Protein AF-A0A952LYL7-F1 (afdb_monomer_lite)

Secondary structure (DSSP, 8-state):
-----GGGS--PPPPHHHHHHHH-GGGGHHHHHHHHHHHHHTT--GGGSHHHHHHHHHIIIIIIIHHHHHHHHHHHHHHHHHH-TTSTTTTTSS-TTHHHHHHHHHHHHHHHHHHHH---

Radius of gyration: 17.25 Å; chains: 1; bounding box: 36×22×53 Å

pLDDT: mean 92.69, std 10.48, range [43.19, 98.5]

Sequence (120 aa):
MDVRPAFLDKPSLPAPSAVLELFKPITWFPPMWAFACGVVSSGIAPWQHILTIFLGVLLTGPLVCATSQAVNDWFDRHVDAINEPHRPIPSGRVPGRWGLWIGISWSALSLLLAWYLGPV

Foldseek 3Di:
DPPDQLQADDDDDFDPVLLVLLLPQVQQVVQLVVLVVVVVVVPDDCVVCVVLNVLSSCLRGVQPSSLVSLVVCVVCLVVCCVVPCVRCNRVNSCHDCNSVVCSVVSNVVSVVSVVVSPDD

Structure (mmCIF, N/CA/C/O backbone):
data_AF-A0A952LYL7-F1
#
_entry.id   AF-A0A952LYL7-F1
#
loop_
_atom_site.group_PDB
_atom_site.id
_atom_site.type_symbol
_atom_site.label_atom_id
_atom_site.label_alt_id
_atom_site.label_comp_id
_atom_site.label_asym_id
_atom_site.label_entity_id
_atom_site.label_seq_id
_atom_site.pdbx_PDB_ins_code
_atom_site.Cartn_x
_atom_site.Cartn_y
_atom_site.Cartn_z
_atom_site.occupancy
_atom_site.B_iso_or_equiv
_atom_site.auth_seq_id
_atom_site.auth_comp_id
_atom_site.auth_asym_id
_atom_site.auth_atom_id
_atom_site.pdbx_PDB_model_num
ATOM 1 N N . MET A 1 1 ? -19.918 -8.524 30.177 1.00 43.19 1 MET A N 1
ATOM 2 C CA . MET A 1 1 ? -19.667 -7.130 29.761 1.00 43.19 1 MET A CA 1
ATOM 3 C C . MET A 1 1 ? -19.549 -7.1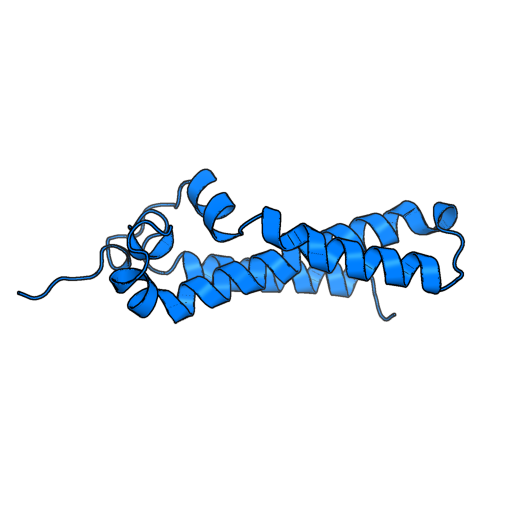55 28.253 1.00 43.19 1 MET A C 1
ATOM 5 O O . MET A 1 1 ? -18.666 -7.834 27.752 1.00 43.19 1 MET A O 1
ATOM 9 N N . ASP A 1 2 ? -20.499 -6.553 27.548 1.00 51.03 2 ASP A N 1
ATOM 10 C CA . ASP A 1 2 ? -20.548 -6.568 26.084 1.00 51.03 2 ASP A CA 1
ATOM 11 C C . ASP A 1 2 ? -19.573 -5.501 25.562 1.00 51.03 2 ASP A C 1
ATOM 13 O O . ASP A 1 2 ? -19.927 -4.331 25.414 1.00 51.03 2 ASP A O 1
ATOM 17 N N . VAL A 1 3 ? -18.291 -5.865 25.435 1.00 62.25 3 VAL A N 1
ATOM 18 C CA . VAL A 1 3 ? -17.256 -4.961 24.916 1.00 62.25 3 VAL A CA 1
ATOM 19 C C . VAL A 1 3 ? -17.489 -4.834 23.417 1.00 62.25 3 VAL A C 1
ATOM 21 O O . VAL A 1 3 ? -17.011 -5.647 22.628 1.00 62.25 3 VAL A O 1
ATOM 24 N N . ARG A 1 4 ? -18.263 -3.825 23.013 1.00 67.62 4 ARG A N 1
ATOM 25 C CA . ARG A 1 4 ? -18.354 -3.454 21.601 1.00 67.62 4 ARG A CA 1
ATOM 26 C C . ARG A 1 4 ? -16.958 -3.035 21.128 1.00 67.62 4 ARG A C 1
ATOM 28 O O . ARG A 1 4 ? -16.366 -2.154 21.749 1.00 67.62 4 ARG A O 1
ATOM 35 N N . PRO A 1 5 ? -16.417 -3.646 20.062 1.00 73.50 5 PRO A N 1
ATOM 36 C CA . PRO A 1 5 ? -15.137 -3.226 19.514 1.00 73.50 5 PRO A CA 1
ATOM 37 C C . PRO A 1 5 ? -15.185 -1.762 19.062 1.00 73.50 5 PRO A C 1
ATOM 39 O O . PRO A 1 5 ? -16.146 -1.369 18.400 1.00 73.50 5 PRO A O 1
ATOM 42 N N . ALA A 1 6 ? -14.142 -0.980 19.359 1.00 75.25 6 ALA A N 1
A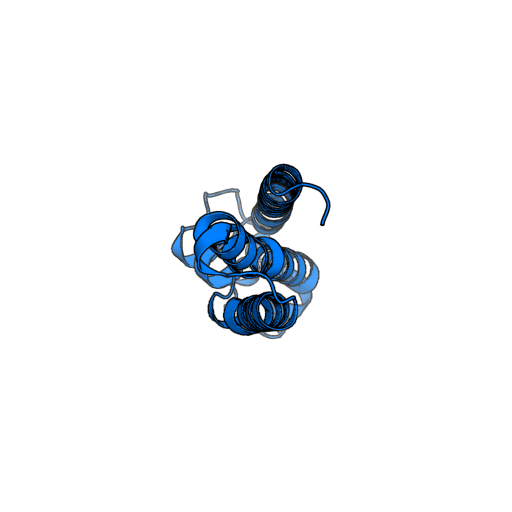TOM 43 C CA . ALA A 1 6 ? -14.077 0.457 19.051 1.00 75.25 6 ALA A CA 1
ATOM 44 C C . ALA A 1 6 ? -14.254 0.769 17.551 1.00 75.25 6 ALA A C 1
ATOM 46 O O . ALA A 1 6 ? -14.792 1.801 17.165 1.00 75.25 6 ALA A O 1
ATOM 47 N N . PHE A 1 7 ? -13.887 -0.158 16.663 1.00 72.12 7 PHE A N 1
ATOM 48 C CA . PHE A 1 7 ? -14.137 -0.007 15.226 1.00 72.12 7 PHE A CA 1
ATOM 49 C C . PHE A 1 7 ? -15.615 -0.073 14.821 1.00 72.12 7 PHE A C 1
ATOM 51 O O . PHE A 1 7 ? -15.932 0.202 13.668 1.00 72.12 7 PHE A O 1
ATOM 58 N N . LEU A 1 8 ? -16.534 -0.431 15.721 1.00 74.19 8 LEU A N 1
ATOM 59 C CA . LEU A 1 8 ? -17.977 -0.353 15.475 1.00 74.19 8 LEU A CA 1
ATOM 60 C C . LEU A 1 8 ? -18.570 1.024 15.812 1.00 74.19 8 LEU A C 1
ATOM 62 O O . LEU A 1 8 ? -19.770 1.227 15.609 1.00 74.19 8 LEU A O 1
ATOM 66 N N . ASP A 1 9 ? -17.761 1.958 16.315 1.00 70.94 9 ASP A N 1
ATOM 67 C CA . ASP A 1 9 ? -18.213 3.302 16.659 1.00 70.94 9 ASP A CA 1
ATOM 68 C C . ASP A 1 9 ? -18.614 4.124 15.421 1.00 70.94 9 ASP A C 1
ATOM 70 O O . ASP A 1 9 ? -18.328 3.778 14.269 1.00 70.94 9 ASP A O 1
ATOM 74 N N . LYS A 1 10 ? -19.362 5.212 15.668 1.00 64.94 10 LYS A N 1
ATOM 75 C CA . LYS A 1 10 ? -19.994 6.048 14.633 1.00 64.94 10 LYS A CA 1
ATOM 76 C C . LYS A 1 10 ? -19.005 6.458 13.527 1.00 64.94 10 LYS A C 1
ATOM 78 O O . LYS A 1 10 ? -17.851 6.760 13.822 1.00 64.94 10 LYS A O 1
ATOM 83 N N . PRO A 1 11 ? -19.470 6.569 12.268 1.00 63.94 11 PRO A N 1
ATOM 84 C CA . PRO A 1 11 ? -18.615 6.943 11.151 1.00 63.94 11 PRO A CA 1
ATOM 85 C C . PRO A 1 11 ? -18.114 8.384 11.309 1.00 63.94 11 PRO A C 1
ATOM 87 O O . PRO A 1 11 ? -18.840 9.341 11.050 1.00 63.94 11 PRO A O 1
ATOM 90 N N . SER A 1 12 ? -16.858 8.531 11.715 1.00 82.62 12 SER A N 1
ATOM 91 C CA . SER A 1 12 ? -16.040 9.713 11.454 1.00 82.62 12 SER A CA 1
ATOM 92 C C . SER A 1 12 ? -15.081 9.412 10.301 1.00 82.62 12 SER A C 1
ATOM 94 O O . SER A 1 12 ? -14.877 8.255 9.925 1.00 82.62 12 SER A O 1
ATOM 96 N N . LEU A 1 13 ? -14.542 10.453 9.669 1.00 90.00 13 LEU A N 1
ATOM 97 C CA . LEU A 1 13 ? -13.515 10.275 8.646 1.00 90.00 13 LEU A CA 1
ATOM 98 C C . LEU A 1 13 ? -12.211 9.809 9.315 1.00 90.00 13 LEU A C 1
ATOM 100 O O . LEU A 1 13 ? -11.816 10.412 10.318 1.00 90.00 13 LEU A O 1
ATOM 104 N N . PRO A 1 14 ? -11.529 8.776 8.786 1.00 93.31 14 PRO A N 1
ATOM 105 C CA . PRO A 1 14 ? -10.235 8.370 9.308 1.00 93.31 14 PRO A CA 1
ATOM 106 C C . PRO A 1 14 ? -9.203 9.471 9.052 1.00 93.31 14 PRO A C 1
ATOM 108 O O . PRO A 1 14 ? -9.200 10.114 8.000 1.00 93.31 14 PRO A O 1
ATOM 111 N N . ALA A 1 15 ? -8.293 9.673 10.004 1.00 93.00 15 ALA A N 1
ATOM 112 C CA . ALA A 1 15 ? -7.176 10.586 9.802 1.00 93.00 15 ALA A CA 1
ATOM 113 C C . ALA A 1 15 ? -6.257 10.062 8.676 1.00 93.00 15 ALA A C 1
ATOM 115 O O . ALA A 1 15 ? -5.986 8.857 8.636 1.00 93.00 15 ALA A O 1
ATOM 116 N N . PRO A 1 16 ? -5.699 10.928 7.808 1.00 95.50 16 PRO A N 1
ATOM 117 C CA . PRO A 1 16 ? -4.794 10.495 6.738 1.00 95.50 16 PRO A CA 1
ATOM 118 C C . PRO A 1 16 ? -3.588 9.689 7.237 1.00 95.50 16 PRO A C 1
ATOM 120 O O . PRO A 1 16 ? -3.160 8.741 6.585 1.00 95.50 16 PRO A O 1
ATOM 123 N N . SER A 1 17 ? -3.070 10.016 8.425 1.00 96.56 17 SER A N 1
ATOM 124 C CA . SER A 1 17 ? -1.979 9.271 9.062 1.00 96.56 17 SER A CA 1
ATOM 125 C C . SER A 1 17 ? -2.371 7.839 9.436 1.00 96.56 17 SER A C 1
ATOM 127 O O . SER A 1 17 ? -1.559 6.934 9.275 1.00 96.56 17 SER A O 1
ATOM 129 N N . ALA A 1 18 ? -3.613 7.608 9.873 1.00 96.75 18 ALA A N 1
ATOM 130 C CA . ALA A 1 18 ? -4.117 6.270 10.184 1.00 96.75 18 ALA A CA 1
ATOM 131 C C . ALA A 1 18 ? -4.303 5.425 8.914 1.00 96.75 18 ALA A C 1
ATOM 133 O O . ALA A 1 18 ? -4.047 4.224 8.932 1.00 96.75 18 ALA A O 1
ATOM 134 N N . VAL A 1 19 ? -4.698 6.053 7.801 1.00 97.50 19 VAL A N 1
ATOM 135 C CA . VAL A 1 19 ? -4.761 5.392 6.487 1.00 97.50 19 VAL A CA 1
ATOM 136 C C . VAL A 1 19 ? -3.358 5.042 5.985 1.00 97.50 19 VAL A C 1
ATOM 138 O O . VAL A 1 19 ? -3.141 3.940 5.489 1.00 97.50 19 VAL A O 1
ATOM 141 N N . LEU A 1 20 ? -2.383 5.940 6.158 1.00 97.81 20 LEU A N 1
ATOM 142 C CA . LEU A 1 20 ? -0.996 5.657 5.792 1.00 97.81 20 LEU A CA 1
ATOM 143 C C . LEU A 1 20 ? -0.420 4.498 6.617 1.00 97.81 20 LEU A C 1
ATOM 145 O O . LEU A 1 20 ? 0.242 3.627 6.061 1.00 97.81 20 LEU A O 1
ATOM 149 N N . GLU A 1 21 ? -0.704 4.456 7.919 1.00 97.94 21 GLU A N 1
ATOM 150 C CA . GLU A 1 21 ? -0.317 3.340 8.787 1.00 97.94 21 GLU A CA 1
ATOM 151 C C . GLU A 1 21 ? -0.978 2.024 8.351 1.00 97.94 21 GLU A C 1
ATOM 153 O O . GLU A 1 21 ? -0.291 1.010 8.244 1.00 97.94 21 GLU A O 1
ATOM 158 N N . LEU A 1 22 ? -2.273 2.053 8.010 1.00 97.81 22 LEU A N 1
ATOM 159 C CA . LEU A 1 22 ? -3.014 0.896 7.491 1.00 97.81 22 LEU A CA 1
ATOM 160 C C . LEU A 1 22 ? -2.365 0.317 6.223 1.00 97.81 22 LEU A C 1
ATOM 162 O O . LEU A 1 22 ? -2.297 -0.900 6.061 1.00 97.81 22 LEU A O 1
ATOM 166 N N . PHE A 1 23 ? -1.854 1.174 5.336 1.00 98.50 23 PHE A N 1
ATOM 167 C CA . PHE A 1 23 ? -1.211 0.741 4.096 1.00 98.50 23 PHE A CA 1
ATOM 168 C C . PHE A 1 23 ? 0.207 0.184 4.260 1.00 98.50 23 PHE A C 1
ATOM 170 O O . PHE A 1 23 ? 0.728 -0.403 3.310 1.00 98.50 23 PHE A O 1
ATOM 177 N N . LYS A 1 24 ? 0.832 0.347 5.433 1.00 97.88 24 LYS A N 1
ATOM 178 C CA . LYS A 1 24 ? 2.168 -0.171 5.782 1.00 97.88 24 LYS A CA 1
ATOM 179 C C . LYS A 1 24 ? 3.238 0.068 4.688 1.00 97.88 24 LYS A C 1
ATOM 181 O O . LYS A 1 24 ? 3.718 -0.902 4.096 1.00 97.88 24 LYS A O 1
ATOM 186 N N . PRO A 1 25 ? 3.684 1.319 4.438 1.00 97.69 25 PRO A N 1
ATOM 187 C CA . PRO A 1 25 ? 4.545 1.674 3.300 1.00 97.69 25 PRO A CA 1
ATOM 188 C C . PRO A 1 25 ? 5.853 0.894 3.167 1.00 97.69 25 PRO A C 1
ATOM 190 O O . PRO A 1 25 ? 6.327 0.640 2.064 1.00 97.69 25 PRO A O 1
ATOM 193 N N . ILE A 1 26 ? 6.415 0.450 4.291 1.00 97.94 26 ILE A N 1
ATOM 194 C CA . ILE A 1 26 ? 7.631 -0.374 4.310 1.00 97.94 26 ILE A CA 1
ATOM 195 C C . ILE A 1 26 ? 7.420 -1.699 3.552 1.00 97.94 26 ILE A C 1
ATOM 197 O O . ILE A 1 26 ? 8.345 -2.227 2.942 1.00 97.94 26 ILE A O 1
ATOM 201 N N . THR A 1 27 ? 6.194 -2.223 3.523 1.00 97.88 27 THR A N 1
ATOM 202 C CA . THR A 1 27 ? 5.871 -3.485 2.841 1.00 97.88 27 THR A CA 1
ATOM 203 C C . THR A 1 27 ? 5.811 -3.361 1.318 1.00 97.88 27 THR A C 1
ATOM 205 O O . THR A 1 27 ? 5.741 -4.376 0.633 1.00 97.88 27 THR A O 1
ATOM 208 N N . TRP A 1 28 ? 5.883 -2.144 0.770 1.00 98.25 28 TRP A N 1
ATOM 209 C CA . TRP A 1 28 ? 5.834 -1.906 -0.674 1.00 98.25 28 TRP A CA 1
ATOM 210 C C . TRP A 1 28 ? 7.181 -2.144 -1.359 1.00 98.25 28 TRP A C 1
ATOM 212 O O . TRP A 1 28 ? 7.216 -2.462 -2.546 1.00 98.25 28 TRP A O 1
ATOM 222 N N . PHE A 1 29 ? 8.292 -2.020 -0.625 1.00 97.62 29 PHE A N 1
ATOM 223 C CA . PHE A 1 29 ? 9.630 -2.181 -1.198 1.00 97.62 29 PHE A CA 1
ATOM 224 C C . PHE A 1 29 ? 9.850 -3.565 -1.831 1.00 97.62 29 PHE A C 1
ATOM 226 O O . PHE A 1 29 ? 10.324 -3.600 -2.967 1.00 97.62 29 PHE A O 1
ATOM 233 N N . PRO A 1 30 ? 9.484 -4.696 -1.189 1.00 98.06 30 PRO A N 1
ATOM 234 C CA . PRO A 1 30 ? 9.647 -6.013 -1.800 1.00 98.06 30 PRO A CA 1
ATOM 235 C C . PRO A 1 30 ? 8.962 -6.181 -3.172 1.00 98.06 30 PRO A C 1
ATOM 237 O O . PRO A 1 30 ? 9.664 -6.549 -4.116 1.00 98.06 30 PRO A O 1
ATOM 240 N N . PRO A 1 31 ? 7.653 -5.896 -3.361 1.00 97.94 31 PRO A N 1
ATOM 241 C CA . PRO A 1 31 ? 7.026 -6.032 -4.678 1.00 97.94 31 PRO A CA 1
ATOM 242 C C . PRO A 1 31 ? 7.547 -5.018 -5.706 1.00 97.94 31 PRO A C 1
ATOM 244 O O . PRO A 1 31 ? 7.712 -5.384 -6.869 1.00 97.94 31 PRO A O 1
ATOM 247 N N . MET A 1 32 ? 7.882 -3.786 -5.299 1.00 98.06 32 MET A N 1
ATOM 248 C CA . MET A 1 32 ? 8.526 -2.810 -6.194 1.00 98.06 32 MET A CA 1
ATOM 249 C C . MET A 1 32 ? 9.875 -3.329 -6.707 1.00 98.06 32 MET A C 1
ATOM 251 O O . MET A 1 32 ? 10.198 -3.170 -7.884 1.00 98.06 32 MET A O 1
ATOM 255 N N . TRP A 1 33 ? 10.655 -3.974 -5.835 1.00 97.62 33 TRP A N 1
ATOM 256 C CA . TRP A 1 33 ? 11.942 -4.556 -6.206 1.00 97.62 33 TRP A CA 1
ATOM 257 C C . TRP A 1 33 ? 11.780 -5.770 -7.116 1.00 97.62 33 TRP A C 1
ATOM 259 O O . TRP A 1 33 ? 12.474 -5.873 -8.123 1.00 97.62 33 TRP A O 1
ATOM 269 N N . ALA A 1 34 ? 10.811 -6.642 -6.826 1.00 97.81 34 ALA A N 1
ATOM 270 C CA . ALA A 1 34 ? 10.482 -7.771 -7.692 1.00 97.81 34 ALA A CA 1
ATOM 271 C C . ALA A 1 34 ? 10.097 -7.307 -9.110 1.00 97.81 34 ALA A C 1
ATOM 273 O O . ALA A 1 34 ? 10.590 -7.855 -10.096 1.00 97.81 34 ALA A O 1
ATOM 274 N N . PHE A 1 35 ? 9.284 -6.250 -9.217 1.00 97.00 35 PHE A N 1
ATOM 275 C CA . PHE A 1 35 ? 8.948 -5.629 -10.498 1.00 97.00 35 PHE A CA 1
ATOM 276 C C . PHE A 1 35 ? 10.183 -5.058 -11.206 1.00 97.00 35 PHE A C 1
ATOM 278 O O . PHE A 1 35 ? 10.390 -5.329 -12.387 1.00 97.00 35 PHE A O 1
ATOM 285 N N . ALA A 1 36 ? 11.034 -4.316 -10.491 1.00 96.06 36 ALA A N 1
ATOM 286 C CA . ALA A 1 36 ? 12.258 -3.747 -11.055 1.00 96.06 36 ALA A CA 1
ATOM 287 C C . ALA A 1 36 ? 13.217 -4.830 -11.577 1.00 96.06 36 ALA A C 1
ATOM 289 O O . ALA A 1 36 ? 13.762 -4.688 -12.672 1.00 96.06 36 ALA A O 1
ATOM 290 N N . CYS A 1 37 ? 13.378 -5.939 -10.848 1.00 97.00 37 CYS A N 1
ATOM 291 C CA . CYS A 1 37 ? 14.119 -7.103 -11.330 1.00 97.00 37 CYS A CA 1
ATOM 292 C C . CYS A 1 37 ? 13.516 -7.650 -12.632 1.00 97.00 37 CYS A C 1
ATOM 294 O O . CYS A 1 37 ? 14.255 -7.888 -13.582 1.00 97.00 37 CYS A O 1
ATOM 296 N N . GLY A 1 38 ? 12.187 -7.771 -12.715 1.00 96.06 38 GLY A N 1
ATOM 297 C CA . GLY A 1 38 ? 11.493 -8.173 -13.943 1.00 96.06 38 GLY A CA 1
ATOM 298 C C . GLY A 1 38 ? 11.759 -7.234 -15.124 1.00 96.06 38 GLY A C 1
ATOM 299 O O . GLY A 1 38 ? 12.067 -7.698 -16.220 1.00 96.06 38 GLY A O 1
ATOM 300 N N . VAL A 1 39 ? 11.728 -5.917 -14.896 1.00 95.56 39 VAL A N 1
ATOM 301 C CA . VAL A 1 39 ? 12.069 -4.907 -15.913 1.00 95.56 39 VAL A CA 1
ATOM 302 C C . VAL A 1 39 ? 13.496 -5.105 -16.421 1.00 95.56 39 VAL A C 1
ATOM 304 O O . VAL A 1 39 ? 13.703 -5.165 -17.630 1.00 95.56 39 VAL A O 1
ATOM 307 N N . VAL A 1 40 ? 14.476 -5.258 -15.527 1.00 95.25 40 VAL A N 1
ATOM 308 C CA . VAL A 1 40 ? 15.882 -5.477 -15.912 1.00 95.25 40 VAL A CA 1
ATOM 309 C C . VAL A 1 40 ? 16.044 -6.781 -16.700 1.00 95.25 40 VAL A C 1
ATOM 311 O O . VAL A 1 40 ? 16.739 -6.806 -17.713 1.00 95.25 40 VAL A O 1
ATOM 314 N N . SER A 1 41 ? 15.377 -7.854 -16.276 1.00 96.50 41 SER A N 1
ATOM 315 C CA . SER A 1 41 ? 15.444 -9.160 -16.940 1.00 96.50 41 SER A CA 1
ATOM 316 C C . SER A 1 41 ? 14.700 -9.226 -18.276 1.00 96.50 41 SER A C 1
ATOM 318 O O . SER A 1 41 ? 14.987 -10.114 -19.073 1.00 96.50 41 SER A O 1
ATOM 320 N N . SER A 1 42 ? 13.773 -8.304 -18.550 1.00 94.94 42 SER A N 1
ATOM 321 C CA . SER A 1 42 ? 12.986 -8.294 -19.792 1.00 94.94 42 SER A CA 1
ATOM 322 C C . SER A 1 42 ? 13.793 -7.939 -21.050 1.00 94.94 42 SER A C 1
ATOM 324 O O . SER A 1 42 ? 13.329 -8.174 -22.162 1.00 94.94 42 SER A O 1
ATOM 326 N N . GLY A 1 43 ? 14.992 -7.362 -20.898 1.00 92.00 43 GLY A N 1
ATOM 327 C CA . GLY A 1 43 ? 15.843 -6.949 -22.018 1.00 92.00 43 GLY A CA 1
ATOM 328 C C . GLY A 1 43 ? 15.383 -5.679 -22.748 1.00 92.00 43 GLY A C 1
ATOM 329 O O . GLY A 1 43 ? 16.017 -5.288 -23.727 1.00 92.00 43 GLY A O 1
ATOM 330 N N . ILE A 1 44 ? 14.317 -5.012 -22.283 1.00 92.25 44 ILE A N 1
ATOM 331 C CA . ILE A 1 44 ? 13.879 -3.720 -22.831 1.00 92.25 44 ILE A CA 1
ATOM 332 C C . ILE A 1 44 ? 14.881 -2.614 -22.485 1.00 92.25 44 ILE A C 1
ATOM 334 O O . ILE A 1 44 ? 15.527 -2.654 -21.439 1.00 92.25 44 ILE A O 1
ATOM 338 N N . ALA A 1 45 ? 14.970 -1.577 -23.320 1.00 94.31 45 ALA A N 1
ATOM 339 C CA . ALA A 1 45 ? 15.755 -0.383 -23.013 1.00 94.31 45 ALA A CA 1
ATOM 340 C C . ALA A 1 45 ? 14.995 0.501 -21.997 1.00 94.31 45 ALA A C 1
ATOM 342 O O . ALA A 1 45 ? 14.037 1.174 -22.387 1.00 94.31 45 ALA A O 1
ATOM 343 N N . PRO A 1 46 ? 15.395 0.577 -20.708 1.00 92.44 46 PRO A N 1
ATOM 344 C CA . PRO A 1 46 ? 14.552 1.180 -19.666 1.00 92.44 46 PRO A CA 1
ATOM 345 C C . PRO A 1 46 ? 14.244 2.660 -19.911 1.00 92.44 46 PRO A C 1
ATOM 347 O O . PRO A 1 46 ? 13.155 3.143 -19.608 1.00 92.44 46 PRO A O 1
ATOM 350 N N . TRP A 1 47 ? 15.185 3.373 -20.528 1.00 94.12 47 TRP A N 1
ATOM 351 C CA . TRP A 1 47 ? 15.066 4.794 -20.853 1.00 94.12 47 TRP A CA 1
ATOM 352 C C . TRP A 1 47 ? 13.925 5.110 -21.825 1.00 94.12 47 TRP A C 1
ATOM 354 O O . TRP A 1 47 ? 13.394 6.215 -21.800 1.00 94.12 47 TRP A O 1
ATOM 364 N N . GLN A 1 48 ? 13.517 4.144 -22.650 1.00 95.50 48 GLN A N 1
ATOM 365 C CA . GLN A 1 48 ? 12.390 4.298 -23.572 1.00 95.50 48 GLN A CA 1
ATOM 366 C C . GLN A 1 48 ? 11.038 4.024 -22.895 1.00 95.50 48 GLN A C 1
ATOM 368 O O . GLN A 1 48 ? 9.994 4.359 -23.448 1.00 95.50 48 GLN A O 1
ATOM 373 N N . HIS A 1 49 ? 11.051 3.463 -21.682 1.00 94.56 49 HIS A N 1
ATOM 374 C CA . HIS A 1 49 ? 9.865 2.995 -20.962 1.00 94.56 49 HIS A CA 1
ATOM 375 C C . HIS A 1 49 ? 9.747 3.585 -19.550 1.00 94.56 49 HIS A C 1
ATOM 377 O O . HIS A 1 49 ? 9.050 3.023 -18.708 1.00 94.56 49 HIS A O 1
ATOM 383 N N . ILE A 1 50 ? 10.399 4.723 -19.274 1.00 96.19 50 ILE A N 1
ATOM 384 C CA . ILE A 1 50 ? 10.454 5.342 -17.935 1.00 96.19 50 ILE A CA 1
ATOM 385 C C . ILE A 1 50 ? 9.058 5.500 -17.327 1.00 96.19 50 ILE A C 1
ATOM 387 O O . ILE A 1 50 ? 8.856 5.148 -16.167 1.00 96.19 50 ILE A O 1
ATOM 391 N N . LEU A 1 51 ? 8.089 5.995 -18.107 1.00 95.69 51 LEU A N 1
ATOM 392 C CA . LEU A 1 51 ? 6.723 6.188 -17.623 1.00 95.69 51 LEU A CA 1
ATOM 393 C C . LEU A 1 51 ? 6.064 4.852 -17.255 1.00 95.69 51 LEU A C 1
ATOM 395 O O . LEU A 1 51 ? 5.525 4.724 -16.161 1.00 95.69 51 LEU A O 1
ATOM 399 N N . THR A 1 52 ? 6.153 3.842 -18.121 1.00 95.19 52 THR A N 1
ATOM 400 C CA . THR A 1 52 ? 5.611 2.497 -17.869 1.00 95.19 52 THR A CA 1
ATOM 401 C C . THR A 1 52 ? 6.245 1.857 -16.635 1.00 95.19 52 THR A C 1
ATOM 403 O O . THR A 1 52 ? 5.539 1.308 -15.795 1.00 95.19 52 THR A O 1
ATOM 406 N N . ILE A 1 53 ? 7.567 1.974 -16.484 1.00 96.19 53 ILE A N 1
ATOM 407 C CA . ILE A 1 53 ? 8.306 1.449 -15.330 1.00 96.19 53 ILE A CA 1
ATOM 408 C C . ILE A 1 53 ? 7.862 2.161 -14.052 1.00 96.19 53 ILE A C 1
ATOM 410 O O . ILE A 1 53 ? 7.550 1.506 -13.061 1.00 96.19 53 ILE A O 1
ATOM 414 N N . PHE A 1 54 ? 7.780 3.491 -14.071 1.00 97.31 54 PHE A N 1
ATOM 415 C CA . PHE A 1 54 ? 7.319 4.275 -12.928 1.00 97.31 54 PHE A CA 1
ATOM 416 C C . PHE A 1 54 ? 5.895 3.888 -12.509 1.00 97.31 54 PHE A C 1
ATOM 418 O O . PHE A 1 54 ? 5.639 3.625 -11.334 1.00 97.31 54 PHE A O 1
ATOM 425 N N . LEU A 1 55 ? 4.975 3.788 -13.470 1.00 97.50 55 LEU A N 1
ATOM 426 C CA . LEU A 1 55 ? 3.598 3.376 -13.213 1.00 97.50 55 LEU A CA 1
ATOM 427 C C . LEU A 1 55 ? 3.508 1.924 -12.723 1.00 97.50 55 LEU A C 1
ATOM 429 O O . LEU A 1 55 ? 2.703 1.643 -11.841 1.00 97.50 55 LEU A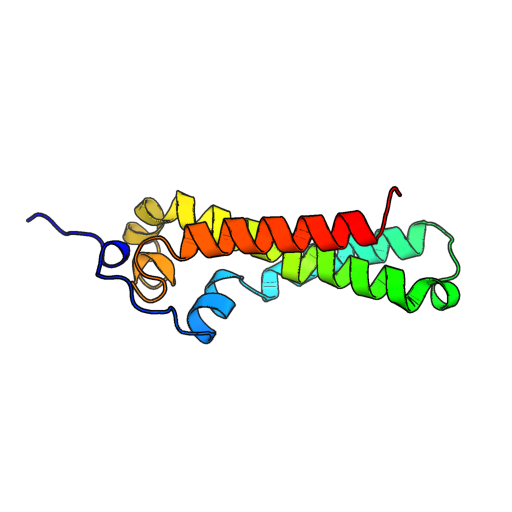 O 1
ATOM 433 N N . GLY A 1 56 ? 4.350 1.014 -13.218 1.00 97.12 56 GLY A N 1
ATOM 434 C CA . GLY A 1 56 ? 4.421 -0.365 -12.726 1.00 97.12 56 GLY A CA 1
ATOM 435 C C . GLY A 1 56 ? 4.964 -0.471 -11.296 1.00 97.12 56 GLY A C 1
ATOM 436 O O . GLY A 1 56 ? 4.449 -1.244 -10.487 1.00 97.12 56 GLY A O 1
ATOM 437 N N . VAL A 1 57 ? 5.933 0.371 -10.929 1.00 97.94 57 VAL A N 1
ATOM 438 C CA . VAL A 1 57 ? 6.414 0.506 -9.544 1.00 97.94 57 VAL A CA 1
ATOM 439 C C . VAL A 1 57 ? 5.300 1.033 -8.629 1.00 97.94 57 VAL A C 1
ATOM 441 O O . VAL A 1 57 ? 5.082 0.485 -7.547 1.00 97.94 57 VAL A O 1
ATOM 444 N N . LEU A 1 58 ? 4.549 2.051 -9.067 1.00 98.06 58 LEU A N 1
ATOM 445 C CA . LEU A 1 58 ? 3.393 2.562 -8.322 1.00 98.06 58 LEU A CA 1
ATOM 446 C C . LEU A 1 58 ? 2.287 1.512 -8.176 1.00 98.06 58 LEU A C 1
ATOM 448 O O . LEU A 1 58 ? 1.700 1.376 -7.101 1.00 98.06 58 LEU A O 1
ATOM 452 N N . LEU A 1 59 ? 2.019 0.763 -9.247 1.00 98.12 59 LEU A N 1
ATOM 453 C CA . LEU A 1 59 ? 1.013 -0.287 -9.263 1.00 98.12 59 LEU A CA 1
ATOM 454 C C . LEU A 1 59 ? 1.362 -1.402 -8.276 1.00 98.12 59 LEU A C 1
ATOM 456 O O . LEU A 1 59 ? 0.523 -1.792 -7.472 1.00 98.12 59 LEU A O 1
ATOM 460 N N . THR A 1 60 ? 2.592 -1.913 -8.322 1.00 97.69 60 THR A N 1
ATOM 461 C CA . THR A 1 60 ? 2.989 -3.088 -7.532 1.00 97.69 60 THR A CA 1
ATOM 462 C C . THR A 1 60 ? 3.172 -2.780 -6.047 1.00 97.69 60 THR A C 1
ATOM 464 O O . THR A 1 60 ? 2.820 -3.611 -5.209 1.00 97.69 60 THR A O 1
ATOM 467 N N . GLY A 1 61 ? 3.667 -1.590 -5.701 1.00 97.88 61 GLY A N 1
ATOM 468 C CA . GLY A 1 61 ? 3.832 -1.158 -4.314 1.00 97.88 61 GLY A CA 1
ATOM 469 C C . GLY A 1 61 ? 2.605 -0.411 -3.766 1.00 97.88 61 GLY A C 1
ATOM 470 O O . GLY A 1 61 ? 1.670 -1.055 -3.284 1.00 97.88 61 GLY A O 1
ATOM 471 N N . PRO A 1 62 ? 2.586 0.936 -3.814 1.00 98.06 62 PRO A N 1
ATOM 472 C CA . PRO A 1 62 ? 1.558 1.767 -3.180 1.00 98.06 62 PRO A CA 1
ATOM 473 C C . PRO A 1 62 ? 0.102 1.449 -3.530 1.00 98.06 62 PRO A C 1
ATOM 475 O O . PRO A 1 62 ? -0.778 1.844 -2.773 1.00 98.06 62 PRO A O 1
ATOM 478 N N . LEU A 1 63 ? -0.181 0.792 -4.657 1.00 98.25 63 LEU A N 1
ATOM 479 C CA . LEU A 1 63 ? -1.542 0.414 -5.039 1.00 98.25 63 LEU A CA 1
ATOM 480 C C . LEU A 1 63 ? -1.879 -1.028 -4.643 1.00 98.25 63 LEU A C 1
ATOM 482 O O . LEU A 1 63 ? -2.615 -1.245 -3.680 1.00 98.25 63 LEU A O 1
ATOM 486 N N . VAL A 1 64 ? -1.334 -2.033 -5.327 1.00 97.94 64 VAL A N 1
ATOM 487 C CA . VAL A 1 64 ? -1.717 -3.437 -5.102 1.00 97.94 64 VAL A CA 1
ATOM 488 C C . VAL A 1 64 ? -1.281 -3.927 -3.719 1.00 97.94 64 VAL A C 1
ATOM 490 O O . VAL A 1 64 ? -2.083 -4.536 -3.008 1.00 97.94 64 VAL A O 1
ATOM 493 N N . CYS A 1 65 ? -0.051 -3.629 -3.287 1.00 98.38 65 CYS A N 1
ATOM 494 C CA . CYS A 1 65 ? 0.415 -4.056 -1.968 1.00 98.38 65 CYS A CA 1
ATOM 495 C C . CYS A 1 65 ? -0.373 -3.368 -0.845 1.00 98.38 65 CYS A C 1
ATOM 497 O O . CYS A 1 65 ? -0.879 -4.045 0.048 1.00 98.38 65 CYS A O 1
ATOM 499 N N . ALA A 1 66 ? -0.573 -2.049 -0.923 1.00 98.25 66 ALA A N 1
ATOM 500 C CA . ALA A 1 66 ? -1.389 -1.317 0.051 1.00 98.25 66 ALA A CA 1
ATOM 501 C C . ALA A 1 66 ? -2.840 -1.829 0.116 1.00 98.25 66 ALA A C 1
ATOM 503 O O . ALA A 1 66 ? -3.403 -1.947 1.205 1.00 98.25 66 ALA A O 1
ATOM 504 N N . THR A 1 67 ? -3.424 -2.191 -1.035 1.00 98.06 67 THR A N 1
ATOM 505 C CA . THR A 1 67 ? -4.742 -2.840 -1.102 1.00 98.06 67 THR A CA 1
ATOM 506 C C . THR A 1 67 ? -4.739 -4.135 -0.297 1.00 98.06 67 THR A C 1
ATOM 508 O O . THR A 1 67 ? -5.610 -4.326 0.549 1.00 98.06 67 THR A O 1
ATOM 511 N N . SER A 1 68 ? -3.741 -5.001 -0.513 1.00 97.44 68 SER A N 1
ATOM 512 C CA . SER A 1 68 ? -3.606 -6.252 0.237 1.00 97.44 68 SER A CA 1
ATOM 513 C C . SER A 1 68 ? -3.501 -5.998 1.739 1.00 97.44 68 SER A C 1
ATOM 515 O O . SER A 1 68 ? -4.144 -6.709 2.502 1.00 97.44 68 SER A O 1
ATOM 517 N N . GLN A 1 69 ? -2.756 -4.976 2.173 1.00 98.12 69 GLN A N 1
ATOM 518 C CA . GLN A 1 69 ? -2.632 -4.641 3.596 1.00 98.12 69 GLN A CA 1
ATOM 519 C C . GLN A 1 69 ? -3.959 -4.186 4.208 1.00 98.12 69 GLN A C 1
ATOM 521 O O . GLN A 1 69 ? -4.335 -4.661 5.277 1.00 98.12 69 GLN A O 1
ATOM 526 N N . ALA A 1 70 ? -4.693 -3.304 3.525 1.00 98.06 70 ALA A N 1
ATOM 527 C CA . ALA A 1 70 ? -5.985 -2.820 4.004 1.00 98.06 70 ALA A CA 1
ATOM 528 C C . ALA A 1 70 ? -7.042 -3.936 4.060 1.00 98.06 70 ALA A C 1
ATOM 530 O O . ALA A 1 70 ? -7.833 -3.994 5.002 1.00 98.06 70 ALA A O 1
ATOM 531 N N . VAL A 1 71 ? -7.051 -4.824 3.060 1.00 98.06 71 VAL A N 1
ATOM 532 C CA . VAL A 1 71 ? -7.943 -5.990 3.021 1.00 98.06 71 VAL A CA 1
ATOM 533 C C . VAL A 1 71 ? -7.603 -6.965 4.147 1.00 98.06 71 VAL A C 1
ATOM 535 O O . VAL A 1 71 ? -8.515 -7.368 4.868 1.00 98.06 71 VAL A O 1
ATOM 538 N N . ASN A 1 72 ? -6.321 -7.290 4.338 1.00 97.81 72 ASN A N 1
ATOM 539 C CA . ASN A 1 72 ? -5.870 -8.181 5.408 1.00 97.81 72 ASN A CA 1
ATOM 540 C C . ASN A 1 72 ? -6.308 -7.652 6.780 1.00 97.81 72 ASN A C 1
ATOM 542 O O . ASN A 1 72 ? -7.074 -8.320 7.468 1.00 97.81 72 ASN A O 1
ATOM 546 N N . ASP A 1 73 ? -5.954 -6.409 7.126 1.00 97.12 73 ASP A N 1
ATOM 547 C CA . ASP A 1 73 ? -6.311 -5.817 8.424 1.00 97.12 73 ASP A CA 1
ATOM 548 C C . ASP A 1 73 ? -7.831 -5.691 8.613 1.00 97.12 73 ASP A C 1
ATOM 550 O O . ASP A 1 73 ? -8.337 -5.775 9.733 1.00 97.12 73 ASP A O 1
ATOM 554 N N . TRP A 1 74 ? -8.600 -5.498 7.532 1.00 97.25 74 TRP A N 1
ATOM 555 C CA . TRP A 1 74 ? -10.057 -5.497 7.632 1.00 97.25 74 TRP A CA 1
ATOM 556 C C . TRP A 1 74 ? -10.594 -6.862 8.052 1.00 97.25 74 TRP A C 1
ATOM 558 O O . TRP A 1 74 ? -11.467 -6.917 8.919 1.00 97.25 74 TRP A O 1
ATOM 568 N N . PHE A 1 75 ? -10.129 -7.957 7.452 1.00 97.06 75 PHE A N 1
ATOM 569 C CA . PHE A 1 75 ? -10.606 -9.296 7.804 1.00 97.06 75 PHE A CA 1
ATOM 570 C C . PHE A 1 75 ? -10.033 -9.788 9.138 1.00 97.06 75 PHE A C 1
ATOM 572 O O . PHE A 1 75 ? -10.768 -10.416 9.903 1.00 97.06 75 PHE A O 1
ATOM 579 N N . ASP A 1 76 ? -8.811 -9.380 9.477 1.00 96.81 76 ASP A N 1
ATOM 580 C CA . ASP A 1 76 ? -8.138 -9.735 10.727 1.00 96.81 76 ASP A CA 1
ATOM 581 C C . ASP A 1 76 ? -8.561 -8.865 11.919 1.00 96.81 76 ASP A C 1
ATOM 583 O O . ASP A 1 76 ? -8.269 -9.215 13.057 1.00 96.81 76 ASP A O 1
ATOM 587 N N . ARG A 1 77 ? -9.336 -7.788 11.717 1.00 96.00 77 ARG A N 1
ATOM 588 C CA . ARG A 1 77 ? -9.732 -6.802 12.751 1.00 96.00 77 ARG A CA 1
ATOM 589 C C . ARG A 1 77 ? -10.187 -7.374 14.103 1.00 96.00 77 ARG A C 1
ATOM 591 O O . ARG A 1 77 ? -10.002 -6.728 15.129 1.00 96.00 77 ARG A O 1
ATOM 598 N N . HIS A 1 78 ? -10.823 -8.548 14.125 1.00 94.62 78 HIS A N 1
ATOM 599 C CA . HIS A 1 78 ? -11.258 -9.199 15.367 1.00 94.62 78 HIS A CA 1
ATOM 600 C C . HIS A 1 78 ? -10.104 -9.903 16.091 1.00 94.62 78 HIS A C 1
ATOM 602 O O . HIS A 1 78 ? -10.035 -9.853 17.315 1.00 94.62 78 HIS A O 1
ATOM 608 N N . VAL A 1 79 ? -9.203 -10.533 15.336 1.00 95.81 79 VAL A N 1
ATOM 609 C CA . VAL A 1 79 ? -7.975 -11.154 15.844 1.00 95.81 79 VAL A CA 1
ATOM 610 C C . VAL A 1 79 ? -6.989 -10.065 16.274 1.00 95.81 79 VAL A C 1
ATOM 612 O O . VAL A 1 79 ? -6.458 -10.113 17.382 1.00 95.81 79 VAL A O 1
ATOM 615 N N . ASP A 1 80 ? -6.835 -9.018 15.464 1.00 95.75 80 ASP A N 1
ATOM 616 C CA . ASP A 1 80 ? -5.986 -7.864 15.763 1.00 95.75 80 ASP A CA 1
ATOM 617 C C . ASP A 1 80 ? -6.481 -7.076 16.980 1.00 95.75 80 ASP A C 1
ATOM 619 O O . ASP A 1 80 ? -5.674 -6.534 17.725 1.00 95.75 80 ASP A O 1
ATOM 623 N N . ALA A 1 81 ? -7.788 -7.049 17.259 1.00 95.44 81 ALA A N 1
ATOM 624 C CA . ALA A 1 81 ? -8.302 -6.447 18.492 1.00 95.44 81 ALA A CA 1
ATOM 625 C C . ALA A 1 81 ? -7.820 -7.155 19.767 1.00 95.44 81 ALA A C 1
ATOM 627 O O . ALA A 1 81 ? -7.804 -6.536 20.830 1.00 95.44 81 ALA A O 1
ATOM 628 N N . ILE A 1 82 ? -7.422 -8.425 19.666 1.00 95.38 82 ILE A N 1
ATOM 629 C CA . ILE A 1 82 ? -6.864 -9.201 20.776 1.00 95.38 82 ILE A CA 1
ATOM 630 C C . ILE A 1 82 ? -5.335 -9.082 20.785 1.00 95.38 82 ILE A C 1
ATOM 632 O O . ILE A 1 82 ? -4.748 -8.827 21.835 1.00 95.38 82 ILE A O 1
ATOM 636 N N . ASN A 1 83 ? -4.695 -9.248 19.624 1.00 97.06 83 ASN A N 1
ATOM 637 C CA . ASN A 1 83 ? -3.238 -9.368 19.521 1.00 97.06 83 ASN A CA 1
ATOM 638 C C . ASN A 1 83 ? -2.517 -8.017 19.409 1.00 97.06 83 ASN A C 1
ATOM 640 O O . ASN A 1 83 ? -1.454 -7.824 19.995 1.00 97.06 83 ASN A O 1
ATOM 644 N N . GLU A 1 84 ? -3.084 -7.075 18.657 1.00 95.94 84 GLU A N 1
ATOM 645 C CA . GLU A 1 84 ? -2.472 -5.788 18.314 1.00 95.94 84 GLU A CA 1
ATOM 646 C C . GLU A 1 84 ? -3.512 -4.649 18.381 1.00 95.94 84 GLU A C 1
ATOM 648 O O . GLU A 1 84 ? -3.780 -3.965 17.387 1.00 95.94 84 GLU A O 1
ATOM 653 N N . PRO A 1 85 ? -4.099 -4.385 19.566 1.00 94.75 85 PRO A N 1
ATOM 654 C CA . PRO A 1 85 ? -5.264 -3.503 19.721 1.00 94.75 85 PRO A CA 1
ATOM 655 C C . PRO A 1 85 ? -5.014 -2.041 19.314 1.00 94.75 85 PRO A C 1
ATOM 657 O O . PRO A 1 85 ? -5.952 -1.269 19.133 1.00 94.75 85 PRO A O 1
ATOM 660 N N . HIS A 1 86 ? -3.750 -1.644 19.167 1.00 95.50 86 HIS A N 1
ATOM 661 C CA . HIS A 1 86 ? -3.335 -0.306 18.757 1.00 95.50 86 HIS A CA 1
ATOM 662 C C . HIS A 1 86 ? -3.411 -0.085 17.236 1.00 95.50 86 HIS A C 1
ATOM 664 O O . HIS A 1 86 ? -3.353 1.067 16.794 1.00 95.50 86 HIS A O 1
ATOM 670 N N . ARG A 1 87 ? -3.567 -1.150 16.433 1.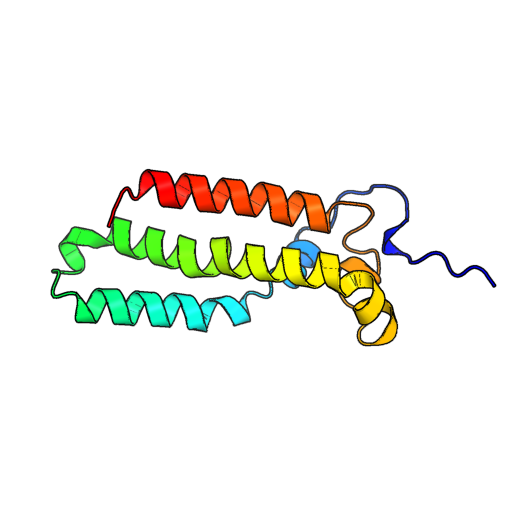00 96.12 87 ARG A N 1
ATOM 671 C CA . ARG A 1 87 ? -3.669 -1.058 14.970 1.00 96.12 87 ARG A CA 1
ATOM 672 C C . ARG A 1 87 ? -4.815 -0.139 14.529 1.00 96.12 87 ARG A C 1
ATOM 674 O O . ARG A 1 87 ? -5.802 0.004 15.260 1.00 96.12 87 ARG A O 1
ATOM 681 N N . PRO A 1 88 ? -4.733 0.484 13.338 1.00 96.44 88 PRO A N 1
ATOM 682 C CA . PRO A 1 88 ? -5.667 1.532 12.928 1.00 96.44 88 PRO A CA 1
ATOM 683 C C . PRO A 1 88 ? -7.146 1.138 12.999 1.00 96.44 88 PRO A C 1
ATOM 685 O O . PRO A 1 88 ? -7.947 1.918 13.512 1.00 96.44 88 PRO A O 1
ATOM 688 N N . ILE A 1 89 ? -7.510 -0.064 12.534 1.00 95.81 89 ILE A N 1
ATOM 689 C CA . ILE A 1 89 ? -8.897 -0.542 12.593 1.00 95.81 89 ILE A CA 1
ATOM 690 C C . ILE A 1 89 ? -9.274 -0.882 14.045 1.00 95.81 89 ILE A C 1
ATOM 692 O O . ILE A 1 89 ? -10.119 -0.170 14.577 1.00 95.81 89 ILE A O 1
ATOM 696 N N . PRO A 1 90 ? -8.641 -1.849 14.748 1.00 94.81 90 PRO A N 1
ATOM 697 C CA . PRO A 1 90 ? -9.031 -2.209 16.116 1.00 94.81 90 PRO A CA 1
ATOM 698 C C . PRO A 1 90 ? -9.107 -1.048 17.111 1.00 94.81 90 PRO A C 1
ATOM 700 O O . PRO A 1 90 ? -10.031 -1.002 17.921 1.00 94.81 90 PRO A O 1
ATOM 703 N N . SER A 1 91 ? -8.177 -0.093 17.010 1.00 93.88 91 SER A N 1
ATOM 704 C CA . SER A 1 91 ? -8.117 1.093 17.876 1.00 93.88 91 SER A CA 1
ATOM 705 C C . SER A 1 91 ? -9.225 2.121 17.619 1.00 93.88 91 SER A C 1
ATOM 707 O O . SER A 1 91 ? -9.331 3.097 18.357 1.00 93.88 91 SER A O 1
ATOM 709 N N . GLY A 1 92 ? -10.026 1.952 16.562 1.00 93.31 92 GLY A N 1
ATOM 710 C CA . GLY A 1 92 ? -11.076 2.891 16.161 1.00 93.31 92 GLY A CA 1
ATOM 711 C C . GLY A 1 92 ? -10.576 4.108 15.374 1.00 93.31 92 GLY A C 1
ATOM 712 O O . GLY A 1 92 ? -11.384 4.933 14.952 1.00 93.31 92 GLY A O 1
ATOM 713 N N . ARG A 1 93 ? -9.265 4.227 15.109 1.00 94.06 93 ARG A N 1
ATOM 714 C CA . ARG A 1 93 ? -8.701 5.312 14.277 1.00 94.06 93 ARG A CA 1
ATOM 715 C C . ARG A 1 93 ? -9.127 5.217 12.807 1.00 94.06 93 ARG A 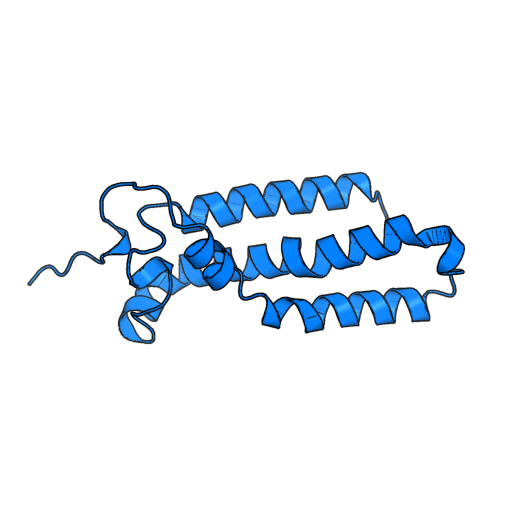C 1
ATOM 717 O O . ARG A 1 93 ? -9.158 6.231 12.110 1.00 94.06 93 ARG A O 1
ATOM 724 N N . VAL A 1 94 ? -9.479 4.014 12.352 1.00 95.31 94 VAL A N 1
ATOM 725 C CA . VAL A 1 94 ? -10.189 3.734 11.098 1.00 95.31 94 VAL A CA 1
ATOM 726 C C . VAL A 1 94 ? -11.556 3.134 11.455 1.00 95.31 94 VAL A C 1
ATOM 728 O O . VAL A 1 94 ? -11.676 1.914 11.578 1.00 95.31 94 VAL A O 1
ATOM 731 N N . PRO A 1 95 ? -12.584 3.975 11.676 1.00 92.12 95 PRO A N 1
ATOM 732 C CA . PRO A 1 95 ? -13.846 3.540 12.270 1.00 92.12 95 PRO A CA 1
ATOM 733 C C . PRO A 1 95 ? -14.814 2.926 11.250 1.00 92.12 95 PRO A C 1
ATOM 735 O O . PRO A 1 95 ? -14.712 3.113 10.033 1.00 92.12 95 PRO A O 1
ATOM 738 N N . GLY A 1 96 ? -15.825 2.224 11.753 1.00 90.06 96 GLY A N 1
ATOM 739 C CA . GLY A 1 96 ? -16.926 1.679 10.970 1.00 90.06 96 GLY A CA 1
ATOM 740 C C . GLY A 1 96 ? -16.461 0.755 9.844 1.00 90.06 96 GLY A C 1
ATOM 741 O O . GLY A 1 96 ? -15.745 -0.218 10.056 1.00 90.06 96 GLY A O 1
ATOM 742 N N . ARG A 1 97 ? -16.908 1.046 8.616 1.00 92.94 97 ARG A N 1
ATOM 743 C CA . ARG A 1 97 ? -16.587 0.260 7.409 1.00 92.94 97 ARG A CA 1
ATOM 744 C C . ARG A 1 97 ? -15.470 0.879 6.568 1.00 92.94 97 ARG A C 1
ATOM 746 O O . ARG A 1 97 ? -15.284 0.463 5.428 1.00 92.94 97 ARG A O 1
ATOM 753 N N . TRP A 1 98 ? -14.740 1.868 7.091 1.00 95.38 98 TRP A N 1
ATOM 754 C CA . TRP A 1 98 ? -13.707 2.562 6.319 1.00 95.38 98 TRP A CA 1
ATOM 755 C C . TRP A 1 98 ? -12.601 1.630 5.835 1.00 95.38 98 TRP A C 1
ATOM 757 O O . TRP A 1 98 ? -12.230 1.738 4.674 1.00 95.38 98 TRP A O 1
ATOM 767 N N . GLY A 1 99 ? -12.139 0.675 6.650 1.00 95.31 99 GLY A N 1
ATOM 768 C CA . GLY A 1 99 ? -11.137 -0.307 6.207 1.00 95.31 99 GLY A CA 1
ATOM 769 C C . GLY A 1 99 ? -11.579 -1.070 4.949 1.00 95.31 99 GLY A C 1
ATOM 770 O O . GLY A 1 99 ? -10.826 -1.160 3.982 1.00 95.31 99 GLY A O 1
ATOM 771 N N . LEU A 1 100 ? -12.844 -1.510 4.906 1.00 96.00 100 LEU A N 1
ATOM 772 C CA . LEU A 1 100 ? -13.432 -2.156 3.728 1.00 96.00 100 LEU A CA 1
ATOM 773 C C . LEU A 1 100 ? -13.529 -1.210 2.524 1.00 96.00 100 LEU A C 1
ATOM 775 O O . LEU A 1 100 ? -13.156 -1.588 1.418 1.00 96.00 100 LEU A O 1
ATOM 779 N N . TRP A 1 101 ? -14.043 0.008 2.718 1.00 97.00 101 TRP A N 1
ATOM 780 C CA . TRP A 1 101 ? -14.203 0.973 1.625 1.00 97.00 101 TRP A CA 1
ATOM 781 C C . TRP A 1 101 ? -12.868 1.451 1.059 1.00 97.00 101 TRP A C 1
ATOM 783 O O . TRP A 1 101 ? -12.755 1.650 -0.151 1.00 97.00 101 TRP A O 1
ATOM 793 N N . ILE A 1 102 ? -11.847 1.576 1.904 1.00 97.56 102 ILE A N 1
ATOM 794 C CA . ILE A 1 102 ? -10.471 1.818 1.479 1.00 97.56 102 ILE A CA 1
ATOM 795 C C . ILE A 1 102 ? -10.010 0.636 0.625 1.00 97.56 102 ILE A C 1
ATOM 797 O O . ILE A 1 102 ? -9.637 0.854 -0.518 1.00 97.56 102 ILE A O 1
ATOM 801 N N . 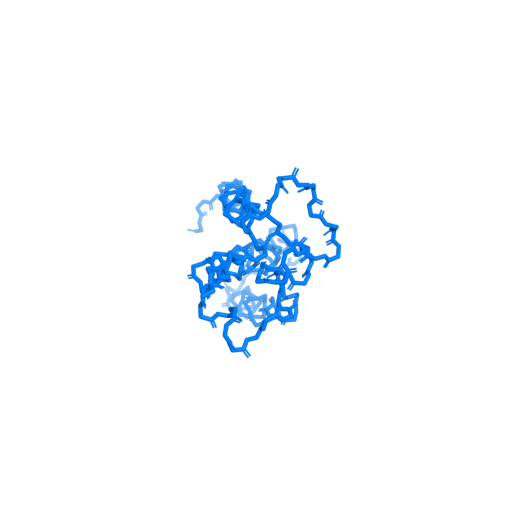GLY A 1 103 ? -10.143 -0.607 1.099 1.00 98.06 103 GLY A N 1
ATOM 802 C CA . GLY A 1 103 ? -9.776 -1.794 0.317 1.00 98.06 103 GLY A CA 1
ATOM 803 C C . GLY A 1 103 ? -10.466 -1.865 -1.053 1.00 98.06 103 GLY A C 1
ATOM 804 O O . GLY A 1 103 ? -9.804 -2.081 -2.066 1.00 98.06 103 GLY A O 1
ATOM 805 N N . ILE A 1 104 ? -11.779 -1.617 -1.119 1.00 98.50 104 ILE A N 1
ATOM 806 C CA . ILE A 1 104 ? -12.550 -1.622 -2.376 1.00 98.50 104 ILE A CA 1
ATOM 807 C C . ILE A 1 104 ? -12.111 -0.486 -3.309 1.00 98.50 104 ILE A C 1
ATOM 809 O O . ILE A 1 104 ? -11.861 -0.723 -4.491 1.00 98.50 104 ILE A O 1
ATOM 813 N N . SER A 1 105 ? -12.012 0.745 -2.801 1.00 98.25 105 SER A N 1
ATOM 814 C CA . SER A 1 105 ? -11.650 1.903 -3.629 1.00 98.25 105 SER A CA 1
ATOM 815 C C . SER A 1 105 ? -10.209 1.816 -4.138 1.00 98.25 105 SER A C 1
ATOM 817 O O . SER A 1 105 ? -9.955 2.113 -5.305 1.00 98.25 105 SER A O 1
ATOM 819 N N . TRP A 1 106 ? -9.283 1.317 -3.314 1.00 98.31 106 TRP A N 1
ATOM 820 C CA . TRP A 1 106 ? -7.887 1.102 -3.694 1.00 98.31 106 TRP A CA 1
ATOM 821 C C . TRP A 1 106 ? -7.727 -0.061 -4.679 1.00 98.31 106 TRP A C 1
ATOM 823 O O . TRP A 1 106 ? -6.942 0.045 -5.622 1.00 98.31 106 TRP A O 1
ATOM 833 N N . SER A 1 107 ? -8.542 -1.117 -4.550 1.00 98.19 107 SER A N 1
ATOM 834 C CA . SER A 1 107 ? -8.630 -2.188 -5.555 1.00 98.19 107 SER A CA 1
ATOM 835 C C . SER A 1 107 ? -9.065 -1.636 -6.911 1.00 98.19 107 SER A C 1
ATOM 837 O O . SER A 1 107 ? -8.423 -1.907 -7.921 1.00 98.19 107 SER A O 1
ATOM 839 N N . ALA A 1 108 ? -10.128 -0.825 -6.943 1.00 98.44 108 ALA A N 1
ATOM 840 C CA . ALA A 1 108 ? -10.614 -0.217 -8.178 1.00 98.44 108 ALA A CA 1
ATOM 841 C C . ALA A 1 108 ? -9.554 0.699 -8.810 1.00 98.44 108 ALA A C 1
ATOM 843 O O . ALA A 1 108 ? -9.297 0.597 -10.005 1.00 98.44 108 ALA A O 1
ATOM 844 N N . LEU A 1 109 ? -8.881 1.534 -8.011 1.00 98.19 109 LEU A N 1
ATOM 845 C CA . LEU A 1 109 ? -7.785 2.385 -8.483 1.00 98.19 109 LEU A CA 1
ATOM 846 C C . LEU A 1 109 ? -6.614 1.566 -9.050 1.00 98.19 109 LEU A C 1
ATOM 848 O O . LEU A 1 109 ? -6.094 1.892 -10.116 1.00 98.19 109 LEU A O 1
ATOM 852 N N . SER A 1 110 ? -6.236 0.481 -8.369 1.00 97.81 110 SER A N 1
ATOM 853 C CA . SER A 1 110 ? -5.198 -0.448 -8.830 1.00 97.81 110 SER A CA 1
ATOM 854 C C . SER A 1 110 ? -5.567 -1.058 -10.182 1.00 97.81 110 SER A C 1
ATOM 856 O O . SER A 1 110 ? -4.757 -1.059 -11.105 1.00 97.81 110 SER A O 1
ATOM 858 N N . LEU A 1 111 ? -6.809 -1.529 -10.325 1.00 97.25 111 LEU A N 1
ATOM 859 C CA . LEU A 1 111 ? -7.314 -2.110 -11.568 1.00 97.25 111 LEU A CA 1
ATOM 860 C C . LEU A 1 111 ? -7.393 -1.085 -12.702 1.00 97.25 111 LEU A C 1
ATOM 862 O O . LEU A 1 111 ? -7.075 -1.426 -13.835 1.00 97.25 111 LEU A O 1
ATOM 866 N N . LEU A 1 112 ? -7.769 0.165 -12.418 1.00 97.31 112 LEU A N 1
ATOM 867 C CA . LEU A 1 112 ? -7.784 1.238 -13.415 1.00 97.31 112 LEU A CA 1
ATOM 868 C C . LEU A 1 112 ? -6.378 1.535 -13.947 1.00 97.31 112 LEU A C 1
ATOM 870 O O . LEU A 1 112 ? -6.205 1.671 -15.157 1.00 97.31 112 LEU A O 1
ATOM 874 N N . LEU A 1 113 ? -5.369 1.597 -13.068 1.00 96.88 113 LEU A N 1
ATOM 875 C CA . LEU A 1 113 ? -3.988 1.794 -13.508 1.00 96.88 113 LEU A CA 1
ATOM 876 C C . LEU A 1 113 ? -3.456 0.574 -14.272 1.00 96.88 113 LEU A C 1
ATOM 878 O O . LEU A 1 113 ? -2.804 0.739 -15.300 1.00 96.88 113 LEU A O 1
ATOM 882 N N . ALA A 1 114 ? -3.762 -0.639 -13.806 1.00 95.56 114 ALA A N 1
ATOM 883 C CA . ALA A 1 114 ? -3.409 -1.868 -14.513 1.00 95.56 114 ALA A CA 1
ATOM 884 C C . ALA A 1 114 ? -4.035 -1.912 -15.915 1.00 95.56 114 ALA A C 1
ATOM 886 O O . ALA A 1 114 ? -3.358 -2.227 -16.887 1.00 95.56 114 ALA A O 1
ATOM 887 N N . TRP A 1 115 ? -5.309 -1.533 -16.033 1.00 95.75 115 TRP A N 1
ATOM 888 C CA . TRP A 1 115 ? -6.005 -1.450 -17.313 1.00 95.75 115 TRP A CA 1
ATOM 889 C C . TRP A 1 115 ? -5.372 -0.415 -18.249 1.00 95.75 115 TRP A C 1
ATOM 891 O O . TRP A 1 115 ? -5.190 -0.702 -19.430 1.00 95.75 115 TRP A O 1
ATOM 901 N N . TYR A 1 116 ? -4.981 0.753 -17.728 1.00 95.12 116 TYR A N 1
ATOM 902 C CA . TYR A 1 116 ? -4.281 1.781 -18.503 1.00 95.12 116 TYR A CA 1
ATOM 903 C C . TYR A 1 116 ? -2.917 1.309 -19.029 1.00 95.12 116 TYR A C 1
ATOM 905 O O . TYR A 1 116 ? -2.550 1.642 -20.154 1.00 95.12 116 TYR A O 1
ATOM 913 N N . LEU A 1 117 ? -2.175 0.525 -18.239 1.00 92.62 117 LEU A N 1
ATOM 914 C CA . LEU A 1 117 ? -0.903 -0.065 -18.671 1.00 92.62 117 LEU A CA 1
ATOM 915 C C . LEU A 1 117 ? -1.074 -1.104 -19.790 1.00 92.62 117 LEU A C 1
ATOM 917 O O . LEU A 1 117 ? -0.117 -1.360 -20.518 1.00 92.62 117 LEU A O 1
ATOM 921 N N . GLY A 1 118 ? -2.290 -1.624 -19.975 1.00 81.25 118 GLY A N 1
ATOM 922 C CA . GLY A 1 118 ? -2.636 -2.548 -21.046 1.00 81.25 118 GLY A CA 1
ATOM 923 C C . GLY A 1 118 ? -2.179 -3.989 -20.784 1.00 81.25 118 GLY A C 1
ATOM 924 O O . GLY A 1 118 ? -1.631 -4.298 -19.725 1.00 81.25 118 GLY A O 1
ATOM 925 N N . PRO A 1 119 ? -2.451 -4.906 -21.728 1.00 69.81 119 PRO A N 1
ATOM 926 C CA . PRO A 1 119 ? -1.906 -6.257 -21.679 1.00 69.81 119 PRO A CA 1
ATOM 927 C C . PRO A 1 119 ? -0.375 -6.220 -21.774 1.00 69.81 119 PRO A C 1
ATOM 929 O O . PRO A 1 119 ? 0.183 -5.441 -22.548 1.00 69.81 119 PRO A O 1
ATOM 932 N N . VAL A 1 120 ? 0.270 -7.069 -20.970 1.00 55.22 120 VAL A N 1
ATOM 933 C CA . VAL A 1 120 ? 1.717 -7.333 -21.010 1.00 55.22 120 VAL A CA 1
ATOM 934 C C . VAL A 1 120 ? 2.041 -8.259 -22.173 1.00 55.22 120 VAL A C 1
ATOM 936 O O . VAL A 1 120 ? 1.277 -9.237 -22.355 1.00 55.22 120 VAL A O 1
#